Protein AF-A0A4V2WL52-F1 (afdb_monomer)

Sequence (133 aa):
MARDGGLAALARLRRLETAEAQRRLAVQAGQEAAAAGRLAAAGAALRGEHAADAEAWRLWLPRGLAERDRAGLARAQEESRLQAAQALLAEARAAERAVEWLRERRAAEARRAAERRAQALLDEAAARLAARR

Nearest PDB structures (foldseek):
  7a0g-assembly1_JJJ  TM=4.476E-01  e=9.311E+00  Serratia marcescens

pLDDT: mean 94.14, std 8.26, range [45.16, 98.62]

Radius of gyration: 31.83 Å; Cα contacts (8 Å, |Δi|>4): 57; chains: 1; bounding box: 70×16×96 Å

Organism: NCBI:txid2527868

Mean predicted aligned error: 6.04 Å

Structure (mmCIF, N/CA/C/O backbone):
data_AF-A0A4V2WL52-F1
#
_entry.id   AF-A0A4V2WL52-F1
#
loop_
_atom_site.group_PDB
_atom_site.id
_atom_site.type_symbol
_atom_site.label_atom_id
_atom_site.label_alt_id
_atom_site.label_comp_id
_atom_site.label_asym_id
_atom_site.label_entity_id
_atom_site.label_seq_id
_atom_site.pdbx_PDB_ins_code
_atom_site.Cartn_x
_atom_site.Cartn_y
_atom_site.Cartn_z
_atom_site.occupancy
_atom_site.B_iso_or_equiv
_atom_site.auth_seq_id
_atom_site.auth_comp_id
_atom_site.auth_asym_id
_atom_site.auth_atom_id
_atom_site.pdbx_PDB_model_num
ATOM 1 N N . MET A 1 1 ? -9.977 -0.724 34.414 1.00 45.16 1 MET A N 1
ATOM 2 C CA . MET A 1 1 ? -9.020 0.210 33.777 1.00 45.16 1 MET A CA 1
ATOM 3 C C . MET A 1 1 ? -8.076 -0.450 32.760 1.00 45.16 1 MET A C 1
ATOM 5 O O . MET A 1 1 ? -7.763 0.192 31.772 1.00 45.16 1 MET A O 1
ATOM 9 N N . ALA A 1 2 ? -7.671 -1.723 32.906 1.00 54.28 2 ALA A N 1
ATOM 10 C CA . ALA A 1 2 ? -6.737 -2.370 31.962 1.00 54.28 2 ALA A CA 1
ATOM 11 C C . ALA A 1 2 ? -7.276 -2.619 30.527 1.00 54.28 2 ALA A C 1
ATOM 13 O O . ALA A 1 2 ? -6.508 -2.599 29.568 1.00 54.28 2 ALA A O 1
ATOM 14 N N . ARG A 1 3 ? -8.592 -2.828 30.346 1.00 57.75 3 ARG A N 1
ATOM 15 C CA . ARG A 1 3 ? -9.188 -3.173 29.032 1.00 57.75 3 ARG A CA 1
ATOM 16 C C . ARG A 1 3 ? -9.231 -2.016 28.025 1.00 57.75 3 ARG A C 1
ATOM 18 O O . ARG A 1 3 ? -9.146 -2.276 26.826 1.00 57.75 3 ARG A O 1
ATOM 25 N N . ASP A 1 4 ? -9.329 -0.773 28.492 1.00 65.94 4 ASP A N 1
ATOM 26 C CA . ASP A 1 4 ? -9.370 0.405 27.612 1.00 65.94 4 ASP A CA 1
ATOM 27 C C . ASP A 1 4 ? -7.969 0.809 27.139 1.00 65.94 4 ASP A C 1
ATOM 29 O O . ASP A 1 4 ? -7.795 1.214 25.989 1.00 65.94 4 ASP A O 1
ATOM 33 N N . GLY A 1 5 ? -6.948 0.590 27.979 1.00 78.38 5 GLY A N 1
ATOM 34 C CA . GLY A 1 5 ? -5.544 0.791 27.614 1.00 78.38 5 GLY A CA 1
ATOM 35 C C . GLY A 1 5 ? -5.100 -0.107 26.455 1.00 78.38 5 GLY A C 1
ATOM 36 O O . GLY A 1 5 ? -4.450 0.370 25.526 1.00 78.38 5 GLY A O 1
ATOM 37 N N . GLY A 1 6 ? -5.522 -1.378 26.453 1.00 90.56 6 GLY A N 1
ATOM 38 C CA . GLY A 1 6 ? -5.206 -2.320 25.373 1.00 90.56 6 GLY A CA 1
ATOM 39 C C . GLY A 1 6 ? -5.812 -1.924 24.022 1.00 90.56 6 GLY A C 1
ATOM 40 O O . GLY A 1 6 ? -5.129 -1.954 23.001 1.00 90.56 6 GLY A O 1
ATOM 41 N N . LEU A 1 7 ? -7.073 -1.480 24.003 1.00 91.62 7 LEU A N 1
ATOM 42 C CA . LEU A 1 7 ? -7.736 -1.065 22.762 1.00 91.62 7 LEU A CA 1
ATOM 43 C C . LEU A 1 7 ? -7.197 0.275 22.235 1.00 91.62 7 LEU A C 1
ATOM 45 O O . LEU A 1 7 ? -7.055 0.461 21.026 1.00 91.62 7 LEU A O 1
ATOM 49 N N . ALA A 1 8 ? -6.844 1.199 23.132 1.00 91.25 8 ALA A N 1
ATOM 50 C CA . ALA A 1 8 ? -6.180 2.444 22.759 1.00 91.25 8 ALA A CA 1
ATOM 51 C C . ALA A 1 8 ? -4.774 2.202 22.181 1.00 91.25 8 ALA A C 1
ATOM 53 O O . ALA A 1 8 ? -4.388 2.880 21.226 1.00 91.25 8 ALA A O 1
ATOM 54 N N . ALA A 1 9 ? -4.020 1.242 22.730 1.00 94.88 9 ALA A N 1
ATOM 55 C CA . ALA A 1 9 ? -2.728 0.823 22.188 1.00 94.88 9 ALA A CA 1
ATOM 56 C C . ALA A 1 9 ? -2.882 0.192 20.796 1.00 94.88 9 ALA A C 1
ATOM 58 O O . ALA A 1 9 ? -2.192 0.606 19.866 1.00 94.88 9 ALA A O 1
ATOM 59 N N . LEU A 1 10 ? -3.850 -0.716 20.621 1.00 96.06 10 LEU A N 1
ATOM 60 C CA . LEU A 1 10 ? -4.147 -1.332 19.326 1.00 96.06 10 LEU A CA 1
ATOM 61 C C . LEU A 1 10 ? -4.531 -0.292 18.262 1.00 96.06 10 LEU A C 1
ATOM 63 O O . LEU A 1 10 ? -4.026 -0.343 17.147 1.00 96.06 10 LEU A O 1
ATOM 67 N N . ALA A 1 11 ? -5.368 0.692 18.599 1.00 95.44 11 ALA A N 1
ATOM 68 C CA . ALA A 1 11 ? -5.714 1.772 17.670 1.00 95.44 11 ALA A CA 1
ATOM 69 C C . ALA A 1 11 ? -4.490 2.609 17.268 1.00 95.44 11 ALA A C 1
ATOM 71 O O . ALA A 1 11 ? -4.376 3.063 16.132 1.00 95.44 11 ALA A O 1
ATOM 72 N N . ARG A 1 12 ? -3.555 2.815 18.204 1.00 96.69 12 ARG A N 1
ATOM 73 C CA . ARG A 1 12 ? -2.294 3.508 17.926 1.00 96.69 12 ARG A CA 1
ATOM 74 C C . ARG A 1 12 ? -1.423 2.700 16.965 1.00 96.69 12 ARG A C 1
ATOM 76 O O . ARG A 1 12 ? -0.906 3.281 16.019 1.00 96.69 12 ARG A O 1
ATOM 83 N N . LEU A 1 13 ? -1.323 1.388 17.179 1.00 97.56 13 LEU A N 1
ATOM 84 C CA . LEU A 1 13 ? -0.609 0.473 16.290 1.00 97.56 13 LEU A CA 1
ATOM 85 C C . LEU A 1 13 ? -1.201 0.488 14.875 1.00 97.56 13 LEU A C 1
ATOM 87 O O . LEU A 1 13 ? -0.461 0.699 13.922 1.00 97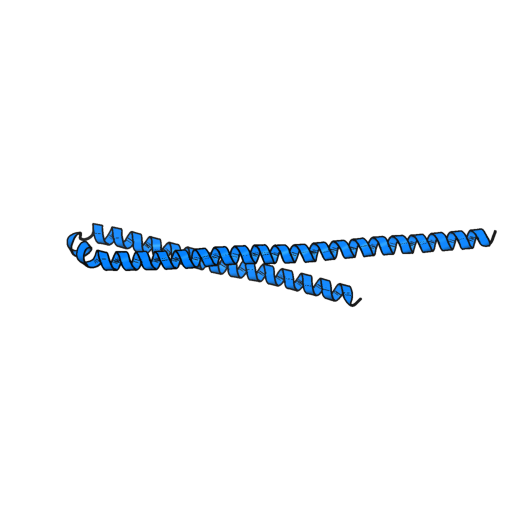.56 13 LEU A O 1
ATOM 91 N N . ARG A 1 14 ? -2.528 0.371 14.734 1.00 97.56 14 ARG A N 1
ATOM 92 C CA . ARG A 1 14 ? -3.190 0.386 13.416 1.00 97.56 14 ARG A CA 1
ATOM 93 C C . ARG A 1 14 ? -2.935 1.673 12.635 1.00 97.56 14 ARG A C 1
ATOM 95 O O . ARG A 1 14 ? -2.643 1.615 11.449 1.00 97.56 14 ARG A O 1
ATOM 102 N N . ARG A 1 15 ? -2.935 2.829 13.308 1.00 97.81 15 ARG A N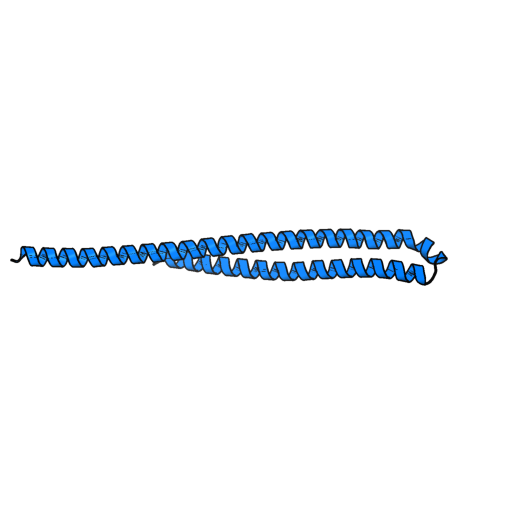 1
ATOM 103 C CA . ARG A 1 15 ? -2.551 4.106 12.680 1.00 97.81 15 ARG A CA 1
ATOM 104 C C . ARG A 1 15 ? -1.111 4.111 12.170 1.00 97.81 15 ARG A C 1
ATOM 106 O O . ARG A 1 15 ? -0.846 4.641 11.094 1.00 97.81 15 ARG A O 1
ATOM 113 N N . LEU A 1 16 ? -0.181 3.537 12.934 1.00 98.25 16 LEU A N 1
ATOM 114 C CA . LEU A 1 16 ? 1.220 3.432 12.518 1.00 98.25 16 LEU A CA 1
ATOM 115 C C . LEU A 1 16 ? 1.383 2.499 11.314 1.00 98.25 16 LEU A C 1
ATOM 117 O O . LEU A 1 16 ? 2.135 2.828 10.401 1.00 98.25 16 LEU A O 1
ATOM 121 N N . GLU A 1 17 ? 0.655 1.383 11.284 1.00 98.19 17 GLU A N 1
ATOM 122 C CA . GLU A 1 17 ? 0.634 0.457 10.146 1.00 98.19 17 GLU A CA 1
ATOM 123 C C . GLU A 1 17 ? 0.064 1.118 8.884 1.00 98.19 17 GLU A C 1
ATOM 125 O O . GLU A 1 17 ? 0.669 1.004 7.819 1.00 98.19 17 GLU A O 1
ATOM 130 N N . THR A 1 18 ? -1.033 1.879 8.991 1.00 98.62 18 THR A N 1
ATOM 131 C CA . THR A 1 18 ? -1.567 2.664 7.865 1.00 98.62 18 THR A CA 1
ATOM 132 C C . THR A 1 18 ? -0.546 3.685 7.364 1.00 98.62 18 THR A C 1
ATOM 134 O O . THR A 1 18 ? -0.319 3.787 6.158 1.00 98.62 18 THR A O 1
ATOM 137 N N . ALA A 1 19 ? 0.106 4.426 8.266 1.00 98.50 19 ALA A N 1
ATOM 138 C CA . ALA A 1 19 ? 1.130 5.402 7.891 1.00 98.50 19 ALA A CA 1
ATOM 139 C C . ALA A 1 19 ? 2.346 4.740 7.216 1.00 98.50 19 ALA A C 1
ATOM 141 O O . ALA A 1 19 ? 2.913 5.283 6.270 1.00 98.50 19 ALA A O 1
ATOM 142 N N . GLU A 1 20 ? 2.742 3.552 7.672 1.00 98.38 20 GLU A N 1
ATOM 143 C CA . GLU A 1 20 ? 3.800 2.760 7.046 1.00 98.38 20 GLU A CA 1
ATOM 144 C C . GLU A 1 20 ? 3.395 2.255 5.656 1.00 98.38 20 GLU A C 1
ATOM 146 O O . GLU A 1 20 ? 4.166 2.393 4.708 1.00 98.38 20 GLU A O 1
ATOM 151 N N . ALA A 1 21 ? 2.171 1.748 5.495 1.00 98.31 21 ALA A N 1
ATOM 152 C CA . ALA A 1 21 ? 1.651 1.338 4.193 1.00 98.31 21 ALA A CA 1
ATOM 153 C C . ALA A 1 21 ? 1.589 2.517 3.203 1.00 98.31 21 ALA A C 1
ATOM 155 O O . ALA A 1 21 ? 1.935 2.355 2.034 1.00 98.31 21 ALA A O 1
ATOM 156 N N . GLN A 1 22 ? 1.235 3.721 3.668 1.00 98.62 22 GLN A N 1
ATOM 157 C CA . GLN A 1 22 ? 1.280 4.945 2.857 1.00 98.62 22 GLN A CA 1
ATOM 158 C C . GLN A 1 22 ? 2.704 5.299 2.416 1.00 98.62 22 GLN A C 1
ATOM 160 O O . GLN A 1 22 ? 2.920 5.604 1.243 1.00 98.62 22 GLN A O 1
ATOM 165 N N . ARG A 1 23 ? 3.686 5.228 3.326 1.00 98.56 23 ARG A N 1
ATOM 166 C CA . ARG A 1 23 ? 5.099 5.457 2.979 1.00 98.56 23 ARG A CA 1
ATOM 167 C C . ARG A 1 23 ? 5.592 4.451 1.946 1.00 98.56 23 ARG A C 1
ATOM 169 O O . ARG A 1 23 ? 6.207 4.847 0.960 1.00 98.56 23 ARG A O 1
ATOM 176 N N . ARG A 1 24 ? 5.287 3.164 2.133 1.00 98.12 24 ARG A N 1
ATOM 177 C CA . ARG A 1 24 ? 5.639 2.109 1.171 1.00 98.12 24 ARG A CA 1
ATOM 178 C C . ARG A 1 24 ? 5.011 2.362 -0.189 1.00 98.12 24 ARG A C 1
ATOM 180 O O . ARG A 1 24 ? 5.715 2.280 -1.188 1.00 98.12 24 ARG A O 1
ATOM 187 N N . LEU A 1 25 ? 3.729 2.725 -0.228 1.00 98.62 25 LEU A N 1
ATOM 188 C CA . LEU A 1 25 ? 3.044 3.065 -1.471 1.00 98.62 25 LEU A CA 1
ATOM 189 C C . LEU A 1 25 ? 3.734 4.227 -2.199 1.00 98.62 25 LEU A C 1
ATOM 191 O O . LEU A 1 25 ? 3.944 4.140 -3.403 1.00 98.62 25 LEU A O 1
ATOM 195 N N . ALA A 1 26 ? 4.135 5.278 -1.480 1.00 98.56 26 ALA A N 1
ATOM 196 C CA . ALA A 1 26 ? 4.852 6.407 -2.070 1.00 98.56 26 ALA A CA 1
ATOM 197 C C . ALA A 1 26 ? 6.215 5.993 -2.657 1.00 98.56 26 ALA A C 1
ATOM 199 O O . ALA A 1 26 ? 6.552 6.393 -3.771 1.00 98.56 26 ALA A O 1
ATOM 200 N N . VAL A 1 27 ? 6.974 5.150 -1.947 1.00 98.50 27 VAL A N 1
ATOM 201 C CA . VAL A 1 27 ? 8.242 4.596 -2.454 1.00 98.50 27 VAL A CA 1
ATOM 202 C C . VAL A 1 27 ? 8.010 3.764 -3.716 1.00 98.50 27 VAL A C 1
ATOM 204 O O . VAL A 1 27 ? 8.709 3.962 -4.707 1.00 98.50 27 VAL A O 1
ATOM 207 N N . GLN A 1 28 ? 7.014 2.874 -3.708 1.00 98.44 28 GLN A N 1
ATOM 208 C CA . GLN A 1 28 ? 6.695 2.031 -4.865 1.00 98.44 28 GLN A CA 1
ATOM 209 C C . GLN A 1 28 ? 6.213 2.854 -6.065 1.00 98.44 28 GLN A C 1
ATOM 211 O O . GLN A 1 28 ? 6.616 2.584 -7.191 1.00 98.44 28 GLN A O 1
ATOM 216 N N . ALA A 1 29 ? 5.429 3.912 -5.839 1.00 98.44 29 ALA A N 1
ATOM 217 C CA . ALA A 1 29 ? 5.010 4.823 -6.903 1.00 98.44 29 ALA A CA 1
ATOM 218 C C . ALA A 1 29 ? 6.213 5.534 -7.548 1.00 98.44 29 ALA A C 1
ATOM 220 O O . ALA A 1 29 ? 6.278 5.655 -8.768 1.00 98.44 29 ALA A O 1
ATOM 221 N N . GLY A 1 30 ? 7.200 5.949 -6.746 1.00 98.31 30 GLY A N 1
ATOM 222 C CA . GLY A 1 30 ? 8.452 6.503 -7.266 1.00 98.31 30 GLY A CA 1
ATOM 223 C C . GLY A 1 30 ? 9.272 5.488 -8.073 1.00 98.31 30 GLY A C 1
ATOM 224 O O . GLY A 1 30 ? 9.847 5.838 -9.103 1.00 98.31 30 GLY A O 1
ATOM 225 N N . GLN A 1 31 ? 9.310 4.226 -7.634 1.00 98.38 31 GLN A N 1
ATOM 226 C CA . GLN A 1 31 ? 10.018 3.146 -8.332 1.00 98.38 31 GLN A CA 1
ATOM 227 C C . GLN A 1 31 ? 9.363 2.793 -9.675 1.00 98.38 31 GLN A C 1
ATOM 229 O O . GLN A 1 31 ? 10.078 2.679 -10.675 1.00 98.38 31 GLN A O 1
ATOM 234 N N . GLU A 1 32 ? 8.031 2.698 -9.721 1.00 98.44 32 GLU A N 1
ATOM 235 C CA . GLU A 1 32 ? 7.275 2.484 -10.963 1.00 98.44 32 GLU A CA 1
ATOM 236 C C . GLU A 1 32 ? 7.489 3.649 -11.934 1.00 98.44 32 GLU A C 1
ATOM 238 O O . GLU A 1 32 ? 7.898 3.415 -13.071 1.00 98.44 32 GLU A O 1
ATOM 243 N N . ALA A 1 33 ? 7.368 4.896 -11.467 1.00 98.38 33 ALA A N 1
ATOM 244 C CA . ALA A 1 33 ? 7.591 6.074 -12.302 1.00 98.38 33 ALA A CA 1
ATOM 245 C C . ALA A 1 33 ? 9.017 6.112 -12.882 1.00 98.38 33 ALA A C 1
ATOM 247 O O . ALA A 1 33 ? 9.215 6.405 -14.064 1.00 98.38 33 ALA A O 1
ATOM 248 N N . ALA A 1 34 ? 10.028 5.760 -12.080 1.00 98.31 34 ALA A N 1
ATOM 249 C CA . ALA A 1 34 ? 11.406 5.661 -12.552 1.00 98.31 3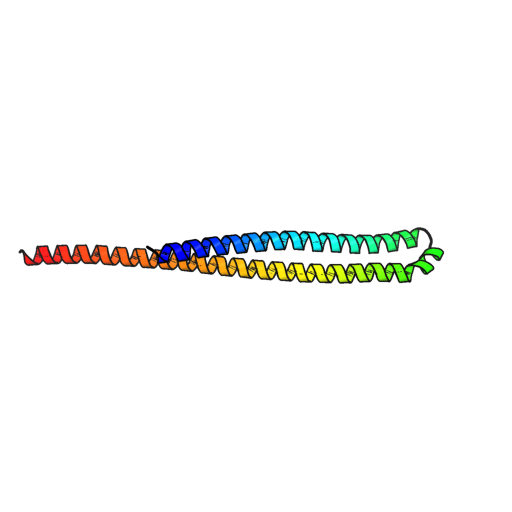4 ALA A CA 1
ATOM 250 C C . ALA A 1 34 ? 11.587 4.535 -13.589 1.00 98.31 34 ALA A C 1
ATOM 252 O O . ALA A 1 34 ? 12.326 4.706 -14.562 1.00 98.31 34 ALA A O 1
ATOM 253 N N . ALA A 1 35 ? 10.923 3.388 -13.414 1.00 98.25 35 ALA A N 1
ATOM 254 C CA . ALA A 1 35 ? 10.950 2.293 -14.382 1.00 98.25 35 ALA A CA 1
ATOM 255 C C . ALA A 1 35 ? 10.240 2.663 -15.694 1.00 98.25 35 ALA A C 1
ATOM 257 O O . ALA A 1 35 ? 10.780 2.406 -16.773 1.00 98.25 35 ALA A O 1
ATOM 258 N N . ALA A 1 36 ? 9.093 3.340 -15.615 1.00 98.12 36 ALA A N 1
ATOM 259 C CA . ALA A 1 36 ? 8.389 3.889 -16.768 1.00 98.12 36 ALA A CA 1
ATOM 260 C C . ALA A 1 36 ? 9.258 4.904 -17.528 1.00 98.12 36 ALA A C 1
ATOM 262 O O . ALA A 1 36 ? 9.362 4.829 -18.754 1.00 98.12 36 ALA A O 1
ATOM 263 N N . GLY A 1 37 ? 9.962 5.784 -16.807 1.00 98.19 37 GLY A N 1
ATOM 264 C CA . GLY A 1 37 ? 10.927 6.721 -17.384 1.00 98.19 37 GLY A CA 1
ATOM 265 C C . GLY A 1 37 ? 12.066 6.022 -18.133 1.00 98.19 37 GLY A C 1
ATOM 266 O O . GLY A 1 37 ? 12.375 6.394 -19.264 1.00 98.19 37 GLY A O 1
ATOM 267 N N . ARG A 1 38 ? 12.649 4.960 -17.557 1.00 98.06 38 ARG A N 1
ATOM 268 C CA . ARG A 1 38 ? 13.690 4.155 -18.227 1.00 98.06 38 ARG A CA 1
ATOM 269 C C . ARG A 1 38 ? 13.179 3.478 -19.499 1.00 98.06 38 ARG A C 1
ATOM 271 O O . ARG A 1 38 ? 13.875 3.499 -20.511 1.00 98.06 38 ARG A O 1
ATOM 278 N N . LEU A 1 39 ? 11.970 2.916 -19.475 1.00 98.38 39 LEU A N 1
ATOM 279 C CA . LEU A 1 39 ? 11.359 2.309 -20.661 1.00 98.38 39 LEU A CA 1
ATOM 280 C C . LEU A 1 39 ? 11.113 3.349 -21.765 1.00 98.38 39 LEU A C 1
ATOM 282 O O . LEU A 1 39 ? 11.425 3.103 -22.932 1.00 98.38 39 LEU A O 1
ATOM 286 N N . ALA A 1 40 ? 10.592 4.523 -21.400 1.00 98.00 40 ALA A N 1
ATOM 287 C CA . ALA A 1 40 ? 10.377 5.620 -22.338 1.00 98.00 40 ALA A CA 1
ATOM 288 C C . ALA A 1 40 ? 11.699 6.108 -22.953 1.00 98.00 40 ALA A C 1
ATOM 290 O O . ALA A 1 40 ? 11.776 6.285 -24.171 1.00 98.00 40 ALA A O 1
ATOM 291 N N . ALA A 1 41 ? 12.747 6.254 -22.134 1.00 96.88 41 ALA A N 1
ATOM 292 C CA . ALA A 1 41 ? 14.086 6.632 -22.578 1.00 96.88 41 ALA A CA 1
ATOM 293 C C . ALA A 1 41 ? 14.697 5.590 -23.525 1.00 96.88 41 ALA A C 1
ATOM 295 O O . ALA A 1 41 ? 15.211 5.965 -24.576 1.00 96.88 41 ALA A O 1
ATOM 296 N N . ALA A 1 42 ? 14.572 4.291 -23.224 1.00 96.00 42 ALA A N 1
ATOM 297 C CA . ALA A 1 42 ? 15.018 3.225 -24.122 1.00 96.00 42 ALA A CA 1
ATOM 298 C C . ALA A 1 42 ? 14.301 3.304 -25.482 1.00 96.00 42 ALA A C 1
ATOM 300 O O . ALA A 1 42 ? 14.938 3.256 -26.530 1.00 96.00 42 ALA A O 1
ATOM 301 N N . GLY A 1 43 ? 12.979 3.511 -25.486 1.00 95.62 43 GLY A N 1
ATOM 302 C CA . GLY A 1 43 ? 12.217 3.701 -26.723 1.00 95.62 43 GLY A CA 1
ATOM 303 C C . GLY A 1 43 ? 12.606 4.964 -27.503 1.00 95.62 43 GLY A C 1
ATOM 304 O O . GLY A 1 43 ? 12.601 4.948 -28.733 1.00 95.62 43 GLY A O 1
ATOM 305 N N . ALA A 1 44 ? 12.939 6.056 -26.812 1.00 95.44 44 ALA A N 1
ATOM 306 C CA . ALA A 1 44 ? 13.411 7.289 -27.436 1.00 95.44 44 ALA A CA 1
ATOM 307 C C . ALA A 1 44 ? 14.809 7.125 -28.046 1.00 95.44 44 ALA A C 1
ATOM 309 O O . ALA A 1 44 ? 15.005 7.535 -29.187 1.00 95.44 44 ALA A O 1
ATOM 310 N N . ALA A 1 45 ? 15.729 6.464 -27.338 1.00 93.75 45 ALA A N 1
ATOM 311 C CA . ALA A 1 45 ? 17.065 6.153 -27.838 1.00 93.75 45 ALA A CA 1
ATOM 312 C C . ALA A 1 45 ? 16.995 5.330 -29.131 1.00 93.75 45 ALA A C 1
ATOM 314 O O . ALA A 1 45 ? 17.613 5.699 -30.120 1.00 93.75 45 ALA A O 1
ATOM 315 N N . LEU A 1 46 ? 16.141 4.299 -29.177 1.00 93.25 46 LEU A N 1
ATOM 316 C CA . LEU A 1 46 ? 15.923 3.506 -30.392 1.00 93.25 46 LEU A CA 1
ATOM 317 C C . LEU A 1 46 ? 15.498 4.363 -31.597 1.00 93.25 46 LEU A C 1
ATOM 319 O O . LEU A 1 46 ? 15.990 4.180 -32.706 1.00 93.25 46 LEU A O 1
ATOM 323 N N . ARG A 1 47 ? 14.594 5.326 -31.395 1.00 92.75 47 ARG A N 1
ATOM 324 C CA . ARG A 1 47 ? 14.181 6.236 -32.475 1.00 92.75 47 ARG A CA 1
ATOM 325 C C . ARG A 1 47 ? 15.286 7.218 -32.867 1.00 92.75 47 ARG A C 1
ATOM 327 O O . ARG A 1 47 ? 15.402 7.530 -34.046 1.00 92.75 47 ARG A O 1
ATOM 334 N N . GLY A 1 48 ? 16.061 7.696 -31.893 1.00 92.00 48 GLY A N 1
ATOM 335 C CA . GLY A 1 48 ? 17.176 8.617 -32.114 1.00 92.00 48 GLY A CA 1
ATOM 336 C C . GLY A 1 48 ? 18.293 7.989 -32.942 1.00 92.00 48 GLY A C 1
ATOM 337 O O . GLY A 1 48 ? 18.688 8.561 -33.951 1.00 92.00 48 GLY A O 1
ATOM 338 N N . GLU A 1 49 ? 18.729 6.785 -32.575 1.00 90.50 49 GLU A N 1
ATOM 339 C CA . GLU A 1 49 ? 19.773 6.046 -33.299 1.00 90.50 49 GLU A CA 1
ATOM 340 C C . GLU A 1 49 ? 19.341 5.703 -34.735 1.00 90.50 49 GLU A C 1
ATOM 342 O O . GLU A 1 49 ? 20.107 5.893 -35.675 1.00 90.50 49 GLU A O 1
ATOM 347 N N . HIS A 1 50 ? 18.082 5.288 -34.936 1.00 90.00 50 HIS A N 1
ATOM 348 C CA . HIS A 1 50 ? 17.540 5.055 -36.281 1.00 90.00 50 HIS A CA 1
ATOM 349 C C . HIS A 1 50 ? 17.567 6.313 -37.162 1.00 90.00 50 HIS A C 1
ATOM 351 O O . HIS A 1 50 ? 17.808 6.218 -38.363 1.00 90.00 50 HIS A O 1
ATOM 357 N N . ALA A 1 51 ? 17.292 7.484 -36.579 1.00 89.69 51 ALA A N 1
ATOM 358 C CA . ALA A 1 51 ? 17.305 8.753 -37.301 1.00 89.69 51 ALA A CA 1
ATOM 359 C C . ALA A 1 51 ? 18.727 9.263 -37.592 1.00 89.69 51 ALA A C 1
ATOM 361 O O . ALA A 1 51 ? 18.900 10.036 -38.532 1.00 89.69 51 ALA A O 1
ATOM 362 N N . ALA A 1 52 ? 19.719 8.856 -36.795 1.00 90.88 52 ALA A N 1
ATOM 363 C CA . ALA A 1 52 ? 21.107 9.279 -36.944 1.00 90.88 52 ALA A CA 1
ATOM 364 C C . ALA A 1 52 ? 21.828 8.523 -38.069 1.00 90.88 52 ALA A C 1
ATOM 366 O O . ALA A 1 52 ? 22.461 9.152 -38.915 1.00 90.88 52 ALA A O 1
ATOM 367 N N . ASP A 1 53 ? 21.722 7.192 -38.092 1.00 91.50 53 ASP A N 1
ATOM 368 C CA . ASP A 1 53 ? 22.374 6.351 -39.099 1.00 91.50 53 ASP A CA 1
ATOM 369 C C . ASP A 1 53 ? 21.643 5.009 -39.247 1.00 91.50 53 ASP A C 1
ATOM 371 O O . ASP A 1 53 ? 21.727 4.129 -38.390 1.00 91.50 53 ASP A O 1
ATOM 375 N N . ALA A 1 54 ? 20.946 4.826 -40.369 1.00 87.00 54 ALA A N 1
ATOM 376 C CA . ALA A 1 54 ? 20.149 3.632 -40.633 1.00 87.00 54 ALA A CA 1
ATOM 377 C C . ALA A 1 54 ? 20.984 2.352 -40.848 1.00 87.00 54 ALA A C 1
ATOM 379 O O . ALA A 1 54 ? 20.465 1.248 -40.645 1.00 87.00 54 ALA A O 1
ATOM 380 N N . GLU A 1 55 ? 22.244 2.466 -41.271 1.00 87.62 55 GLU A N 1
ATOM 381 C CA . GLU A 1 55 ? 23.117 1.317 -41.520 1.00 87.62 55 GLU A CA 1
ATOM 382 C C . GLU A 1 55 ? 23.744 0.830 -40.210 1.00 87.62 55 GLU A C 1
ATOM 384 O O . GLU A 1 55 ? 23.601 -0.347 -39.859 1.00 87.62 55 GLU A O 1
ATOM 389 N N . ALA A 1 56 ? 24.314 1.745 -39.420 1.00 87.44 56 ALA A N 1
ATOM 390 C CA . ALA A 1 56 ? 24.809 1.443 -38.075 1.00 87.44 56 ALA A CA 1
ATOM 391 C C . ALA A 1 56 ? 23.680 0.990 -37.132 1.00 87.44 56 ALA A C 1
ATOM 393 O O . ALA A 1 56 ? 23.855 0.073 -36.323 1.00 87.44 56 ALA A O 1
ATOM 394 N N . TRP A 1 57 ? 22.483 1.561 -37.290 1.00 88.31 57 TRP A N 1
ATOM 395 C CA . TRP A 1 57 ? 21.284 1.171 -36.555 1.00 88.31 57 TRP A CA 1
ATOM 396 C C . TRP A 1 57 ? 20.971 -0.322 -36.664 1.00 88.31 57 TRP A C 1
ATOM 398 O O . TRP A 1 57 ? 20.671 -0.963 -35.657 1.00 88.31 57 TRP A O 1
ATOM 408 N N . ARG A 1 58 ? 21.070 -0.913 -37.863 1.00 91.75 58 ARG A N 1
ATOM 409 C CA . ARG A 1 58 ? 20.773 -2.343 -38.067 1.00 91.75 58 ARG A CA 1
ATOM 410 C C . ARG A 1 58 ? 21.707 -3.249 -37.268 1.00 91.75 58 ARG A C 1
ATOM 412 O O . ARG A 1 58 ? 21.264 -4.294 -36.796 1.00 91.75 58 ARG A O 1
ATOM 419 N N . LEU A 1 59 ? 22.963 -2.839 -37.081 1.00 91.50 59 LEU A N 1
ATOM 420 C CA . LEU A 1 59 ? 23.945 -3.577 -36.283 1.00 91.50 59 LEU A CA 1
ATOM 421 C C . LEU A 1 59 ? 23.614 -3.526 -34.785 1.00 91.50 59 LEU A C 1
ATOM 423 O O . LEU A 1 59 ? 23.815 -4.511 -34.074 1.00 91.50 59 LEU A O 1
ATOM 427 N N . TRP A 1 60 ? 23.082 -2.401 -34.299 1.00 88.81 60 TRP A N 1
ATOM 428 C CA . TRP A 1 60 ? 22.797 -2.201 -32.874 1.00 88.81 60 TRP A CA 1
ATOM 429 C C . TRP A 1 60 ? 21.360 -2.560 -32.462 1.00 88.81 60 TRP A C 1
ATOM 431 O O . TRP A 1 60 ? 21.087 -2.783 -31.279 1.00 88.81 60 TRP A O 1
ATOM 441 N N . LEU A 1 61 ? 20.445 -2.677 -33.428 1.00 93.94 61 LEU A N 1
ATOM 442 C CA . LEU A 1 61 ? 19.018 -2.923 -33.215 1.00 93.94 61 LEU A CA 1
ATOM 443 C C . LEU A 1 61 ? 18.722 -4.139 -32.317 1.00 93.94 61 LEU A C 1
ATOM 445 O O . LEU A 1 61 ? 17.939 -3.973 -31.380 1.00 93.94 61 LEU A O 1
ATOM 449 N N . PRO A 1 62 ? 19.327 -5.333 -32.506 1.00 95.56 62 PRO A N 1
ATOM 450 C CA . PRO A 1 62 ? 19.034 -6.479 -31.642 1.00 95.56 62 PRO A CA 1
ATOM 451 C C . PRO A 1 62 ? 19.355 -6.204 -30.168 1.00 95.56 62 PRO A C 1
ATOM 453 O O . PRO A 1 62 ? 18.571 -6.540 -29.281 1.00 95.56 62 PRO A O 1
ATOM 456 N N . ARG A 1 63 ? 20.485 -5.534 -29.903 1.00 94.25 63 ARG A N 1
ATOM 457 C CA . ARG A 1 63 ? 20.880 -5.136 -28.548 1.00 94.25 63 ARG A CA 1
ATOM 458 C C . ARG A 1 63 ? 19.919 -4.095 -27.984 1.00 94.25 63 ARG A C 1
ATOM 460 O O . ARG A 1 63 ? 19.472 -4.237 -26.851 1.00 94.25 63 ARG A O 1
ATOM 467 N N . GLY A 1 64 ? 19.573 -3.082 -28.772 1.00 95.19 64 GLY A N 1
ATOM 468 C CA . GLY A 1 64 ? 18.645 -2.037 -28.357 1.00 95.19 64 GLY A CA 1
ATOM 469 C C . GLY A 1 64 ? 17.243 -2.567 -28.026 1.00 95.19 64 GLY A C 1
ATOM 470 O O . GLY A 1 64 ? 16.657 -2.169 -27.016 1.00 95.19 64 GLY A O 1
ATOM 471 N N . LEU A 1 65 ? 16.719 -3.501 -28.827 1.00 96.75 65 LEU A N 1
ATOM 472 C CA . LEU A 1 65 ? 15.456 -4.183 -28.534 1.00 96.75 65 LEU A CA 1
ATOM 473 C C . LEU A 1 65 ? 15.550 -4.984 -27.233 1.00 96.75 65 LEU A C 1
ATOM 475 O O . LEU A 1 65 ? 14.667 -4.858 -26.390 1.00 96.75 65 LEU A O 1
ATOM 479 N N . ALA A 1 66 ? 16.647 -5.717 -27.021 1.00 96.62 66 ALA A N 1
ATOM 480 C CA . ALA A 1 66 ? 16.858 -6.455 -25.779 1.00 96.62 66 ALA A CA 1
ATOM 481 C C . ALA A 1 66 ? 16.880 -5.536 -24.542 1.00 96.62 66 ALA A C 1
ATOM 483 O O . ALA A 1 66 ? 16.277 -5.877 -23.525 1.00 96.62 66 ALA A O 1
ATOM 484 N N . GLU A 1 67 ? 17.519 -4.362 -24.607 1.00 95.25 67 GLU A N 1
ATOM 485 C CA . GLU A 1 67 ? 17.501 -3.399 -23.491 1.00 95.25 67 GLU A CA 1
ATOM 486 C C . GLU A 1 67 ? 16.107 -2.815 -23.242 1.00 95.25 67 GLU A C 1
ATOM 488 O O . GLU A 1 67 ? 15.674 -2.705 -22.092 1.00 95.25 67 GLU A O 1
ATOM 493 N N . ARG A 1 68 ? 15.369 -2.476 -24.307 1.00 97.31 68 ARG A N 1
ATOM 494 C CA . ARG A 1 68 ? 13.983 -2.002 -24.187 1.00 97.31 68 ARG A CA 1
ATOM 495 C C . ARG A 1 68 ? 13.096 -3.065 -23.546 1.00 97.31 68 ARG A C 1
ATOM 497 O O . ARG A 1 68 ? 12.309 -2.744 -22.661 1.00 97.31 68 ARG A O 1
ATOM 504 N N . ASP A 1 69 ? 13.230 -4.316 -23.967 1.00 98.12 69 ASP A N 1
ATOM 505 C CA . ASP A 1 69 ? 12.407 -5.409 -23.461 1.00 98.12 69 ASP A CA 1
ATOM 506 C C . ASP A 1 69 ? 12.748 -5.718 -21.992 1.00 98.12 69 ASP A C 1
ATOM 508 O O . ASP A 1 69 ? 11.839 -5.885 -21.177 1.00 98.12 69 ASP A O 1
ATOM 512 N N . ARG A 1 70 ? 14.030 -5.657 -21.593 1.00 97.75 70 ARG A N 1
ATOM 513 C CA . ARG A 1 70 ? 14.429 -5.706 -20.171 1.00 97.75 70 ARG A CA 1
ATOM 514 C C . ARG A 1 70 ? 13.839 -4.552 -19.362 1.00 97.75 70 ARG A C 1
ATOM 516 O O . ARG A 1 70 ? 13.345 -4.782 -18.259 1.00 97.75 70 ARG A O 1
ATOM 523 N N . ALA A 1 71 ? 13.849 -3.329 -19.896 1.00 97.75 71 ALA A N 1
ATOM 524 C CA . ALA A 1 71 ? 13.203 -2.185 -19.252 1.00 97.75 71 ALA A CA 1
ATOM 525 C C . ALA A 1 71 ? 11.678 -2.377 -19.139 1.00 97.75 71 ALA A C 1
ATOM 527 O O . ALA A 1 71 ? 11.085 -1.989 -18.133 1.00 97.75 71 ALA A O 1
ATOM 528 N N . GLY A 1 72 ? 11.056 -3.021 -20.130 1.00 98.31 72 GLY A N 1
ATOM 529 C CA . GLY A 1 72 ? 9.641 -3.392 -20.122 1.00 98.31 72 GLY A CA 1
ATOM 530 C C . GLY A 1 72 ? 9.308 -4.395 -19.018 1.00 98.31 72 GLY A C 1
ATOM 531 O O . GLY A 1 72 ? 8.386 -4.161 -18.239 1.00 98.31 72 GLY A O 1
ATOM 532 N N . LEU A 1 73 ? 10.102 -5.461 -18.891 1.00 98.31 73 LEU A N 1
ATOM 533 C CA . LEU A 1 73 ? 9.963 -6.440 -17.809 1.00 98.31 73 LEU A CA 1
ATOM 534 C C . LEU A 1 73 ? 10.168 -5.798 -16.433 1.00 98.31 73 LEU A C 1
ATOM 536 O O . LEU A 1 73 ? 9.392 -6.059 -15.516 1.00 98.31 73 LEU A O 1
ATOM 540 N N . ALA A 1 74 ? 11.171 -4.928 -16.290 1.00 97.81 74 ALA A N 1
ATOM 541 C CA . ALA A 1 74 ? 11.411 -4.206 -15.044 1.00 97.81 74 ALA A CA 1
ATOM 542 C C . ALA A 1 74 ? 10.219 -3.312 -14.671 1.00 97.81 74 ALA A C 1
ATOM 544 O O . ALA A 1 74 ? 9.778 -3.333 -13.526 1.00 97.81 74 ALA A O 1
ATOM 545 N N . ARG A 1 75 ? 9.643 -2.575 -15.633 1.00 98.12 75 ARG A N 1
ATOM 546 C CA . ARG A 1 75 ? 8.432 -1.776 -15.395 1.00 98.12 75 ARG A CA 1
ATOM 547 C C . ARG A 1 75 ? 7.260 -2.646 -14.944 1.00 98.12 75 ARG A C 1
ATOM 549 O O . ARG A 1 75 ? 6.624 -2.301 -13.957 1.00 98.12 75 ARG A O 1
ATOM 556 N N . ALA A 1 76 ? 7.004 -3.769 -15.615 1.00 98.38 76 ALA A N 1
ATOM 557 C CA . ALA A 1 76 ? 5.910 -4.668 -15.243 1.00 98.38 76 ALA A CA 1
ATOM 558 C C . ALA A 1 76 ? 6.069 -5.224 -13.813 1.00 98.38 76 ALA A C 1
ATOM 560 O O . ALA A 1 76 ? 5.091 -5.363 -13.079 1.00 98.38 76 ALA A O 1
ATOM 561 N N . GLN A 1 77 ? 7.307 -5.501 -13.385 1.00 98.31 77 GLN A N 1
ATOM 562 C CA . GLN A 1 77 ? 7.592 -5.912 -12.008 1.00 98.31 77 GLN A CA 1
ATOM 563 C C . GLN A 1 77 ? 7.302 -4.795 -10.999 1.00 98.31 77 GLN A C 1
ATOM 565 O O . GLN A 1 77 ? 6.661 -5.058 -9.981 1.00 98.31 77 GLN A O 1
ATOM 570 N N . GLU A 1 78 ? 7.737 -3.559 -11.267 1.00 98.00 78 GLU A N 1
ATOM 571 C CA . GLU A 1 78 ? 7.447 -2.430 -10.372 1.00 98.00 78 GLU A CA 1
ATOM 572 C C . GLU A 1 78 ? 5.948 -2.085 -10.342 1.00 98.00 78 GLU A C 1
ATOM 574 O O . GLU A 1 78 ? 5.410 -1.789 -9.279 1.00 98.00 78 GLU A O 1
ATOM 579 N N . GLU A 1 79 ? 5.236 -2.211 -11.465 1.00 98.06 79 GLU A N 1
ATOM 580 C CA . GLU A 1 79 ? 3.777 -2.056 -11.519 1.00 98.06 79 GLU A CA 1
ATOM 581 C C . GLU A 1 79 ? 3.066 -3.096 -10.637 1.00 98.06 79 GLU A C 1
ATOM 583 O O . GLU A 1 79 ? 2.186 -2.751 -9.847 1.00 98.06 79 GLU A O 1
ATOM 588 N N . SER A 1 80 ? 3.490 -4.362 -10.694 1.00 98.38 80 SER A N 1
ATOM 589 C CA . SER A 1 80 ? 2.954 -5.415 -9.822 1.00 98.38 80 SER A CA 1
ATOM 590 C C . SER A 1 80 ? 3.225 -5.132 -8.337 1.00 98.38 80 SER A C 1
ATOM 592 O O . SER A 1 80 ? 2.339 -5.305 -7.495 1.00 98.38 80 SER A O 1
ATOM 594 N N . ARG A 1 81 ? 4.415 -4.623 -7.993 1.00 98.25 81 ARG A N 1
ATOM 595 C CA . ARG A 1 81 ? 4.734 -4.210 -6.614 1.00 98.25 81 ARG A CA 1
ATOM 596 C C . ARG A 1 81 ? 3.911 -3.009 -6.159 1.00 98.25 81 ARG A C 1
ATOM 598 O O . ARG A 1 81 ? 3.485 -2.974 -5.003 1.00 98.25 81 ARG A O 1
ATOM 605 N N . LEU A 1 82 ? 3.640 -2.056 -7.050 1.00 98.50 82 LEU A N 1
ATOM 606 C CA . LEU A 1 82 ? 2.760 -0.925 -6.772 1.00 98.50 82 LEU A CA 1
ATOM 607 C C . LEU A 1 82 ? 1.335 -1.401 -6.462 1.00 98.50 82 LEU A C 1
ATOM 609 O O . LEU A 1 82 ? 0.757 -0.976 -5.460 1.00 98.50 82 LEU A O 1
ATOM 613 N N . GLN A 1 83 ? 0.794 -2.326 -7.259 1.00 98.31 83 GLN A N 1
ATOM 614 C CA . GLN A 1 83 ? -0.519 -2.934 -7.012 1.00 98.31 83 GLN A CA 1
ATOM 615 C C . GLN A 1 83 ? -0.558 -3.674 -5.665 1.00 98.31 83 GLN A C 1
ATOM 617 O O . GLN A 1 83 ? -1.496 -3.502 -4.885 1.00 98.31 83 GLN A O 1
ATOM 622 N N . ALA A 1 84 ? 0.492 -4.432 -5.332 1.00 98.31 84 ALA A N 1
ATOM 623 C CA . ALA A 1 84 ? 0.604 -5.091 -4.031 1.00 98.31 84 ALA A CA 1
ATOM 624 C C . ALA A 1 84 ? 0.636 -4.080 -2.868 1.00 98.31 84 ALA A C 1
ATOM 626 O O . ALA A 1 84 ? -0.038 -4.270 -1.855 1.00 98.31 84 ALA A O 1
ATOM 627 N N . ALA A 1 85 ? 1.358 -2.964 -3.012 1.00 98.25 85 ALA A N 1
ATOM 628 C CA . ALA A 1 85 ? 1.383 -1.904 -2.003 1.00 98.25 85 ALA A CA 1
ATOM 629 C C . AL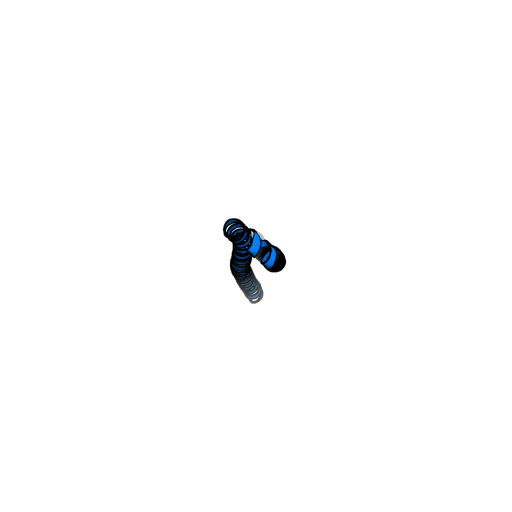A A 1 85 ? 0.016 -1.217 -1.826 1.00 98.25 85 ALA A C 1
ATOM 631 O O . ALA A 1 85 ? -0.358 -0.870 -0.703 1.00 98.25 85 ALA A O 1
ATOM 632 N N . GLN A 1 86 ? -0.755 -1.050 -2.907 1.00 98.56 86 GLN A N 1
ATOM 633 C CA . GLN A 1 86 ? -2.129 -0.540 -2.842 1.00 98.56 86 GLN A CA 1
ATOM 634 C C . GLN A 1 86 ? -3.052 -1.494 -2.072 1.00 98.56 86 GLN A C 1
ATOM 636 O O . GLN A 1 86 ? -3.816 -1.037 -1.218 1.00 98.56 86 GLN A O 1
ATOM 641 N N . ALA A 1 87 ? -2.948 -2.804 -2.323 1.00 98.44 87 ALA A N 1
ATOM 642 C CA . ALA A 1 87 ? -3.708 -3.821 -1.597 1.00 98.44 87 ALA A CA 1
ATOM 643 C C . ALA A 1 87 ? -3.390 -3.795 -0.092 1.00 98.44 87 ALA A C 1
ATOM 645 O O . ALA A 1 87 ? -4.301 -3.695 0.730 1.00 98.44 87 ALA A O 1
ATOM 646 N N . LEU A 1 88 ? -2.104 -3.745 0.272 1.00 98.06 88 LEU A N 1
ATOM 647 C CA . LEU A 1 88 ? -1.673 -3.646 1.672 1.00 98.06 88 LEU A CA 1
ATOM 648 C C . LEU A 1 88 ? -2.206 -2.384 2.368 1.00 98.06 88 LEU A C 1
ATOM 650 O O . LEU A 1 88 ? -2.609 -2.436 3.531 1.00 98.06 88 LEU A O 1
ATOM 654 N N . LEU A 1 89 ? -2.246 -1.240 1.676 1.00 98.62 89 LEU A N 1
ATOM 655 C CA . LEU A 1 89 ? -2.844 -0.021 2.230 1.00 98.62 89 LEU A CA 1
ATOM 656 C C . LEU A 1 89 ? -4.358 -0.170 2.442 1.00 98.62 89 LEU A C 1
ATOM 658 O O . LEU A 1 89 ? -4.893 0.331 3.436 1.00 98.62 89 LEU A O 1
ATOM 662 N N . ALA A 1 90 ? -5.059 -0.832 1.520 1.00 98.50 90 ALA A N 1
ATOM 663 C CA . ALA A 1 90 ? -6.487 -1.093 1.661 1.00 98.50 90 ALA A CA 1
ATOM 664 C C . ALA A 1 90 ? -6.775 -1.984 2.881 1.00 98.50 90 ALA A C 1
ATOM 666 O O . ALA A 1 90 ? -7.666 -1.660 3.674 1.00 98.50 90 ALA A O 1
ATOM 667 N N . GLU A 1 91 ? -5.981 -3.039 3.076 1.00 98.06 91 GLU A N 1
ATOM 668 C CA . GLU A 1 91 ? -6.049 -3.928 4.240 1.00 98.06 91 GLU A CA 1
ATOM 669 C C . GLU A 1 91 ? -5.760 -3.185 5.550 1.00 98.06 91 GLU A C 1
ATOM 671 O O . GLU A 1 91 ? -6.549 -3.271 6.495 1.00 98.06 91 GLU A O 1
ATOM 676 N N . ALA A 1 92 ? -4.687 -2.386 5.599 1.00 98.12 92 ALA A N 1
ATOM 677 C CA . ALA A 1 92 ? -4.331 -1.596 6.780 1.00 98.12 92 ALA A CA 1
ATOM 678 C C . ALA A 1 92 ? -5.462 -0.632 7.181 1.00 98.12 92 ALA A C 1
ATOM 680 O O . ALA A 1 92 ? -5.881 -0.598 8.340 1.00 98.12 92 ALA A O 1
ATOM 681 N N . ARG A 1 93 ? -6.045 0.076 6.203 1.00 98.38 93 ARG A N 1
ATOM 682 C CA . ARG A 1 93 ? -7.195 0.967 6.425 1.00 98.38 93 ARG A CA 1
ATOM 683 C C . ARG A 1 93 ? -8.441 0.216 6.892 1.00 98.38 93 ARG A C 1
ATOM 685 O O . ARG A 1 93 ? -9.203 0.743 7.701 1.00 98.38 93 ARG A O 1
ATOM 692 N N . ALA A 1 94 ? -8.688 -0.989 6.382 1.00 98.38 94 ALA A N 1
ATOM 693 C CA . ALA A 1 94 ? -9.806 -1.811 6.837 1.00 98.38 94 ALA A CA 1
ATOM 694 C C . ALA A 1 94 ? -9.620 -2.246 8.299 1.00 98.38 94 ALA A C 1
ATOM 696 O O . ALA A 1 94 ? -10.552 -2.126 9.096 1.00 98.38 94 ALA A O 1
ATOM 697 N N . ALA A 1 95 ? -8.410 -2.674 8.668 1.00 97.12 95 ALA A N 1
ATOM 698 C CA . ALA A 1 95 ? -8.076 -3.048 10.038 1.00 97.12 95 ALA A CA 1
ATOM 699 C C . ALA A 1 95 ? -8.161 -1.854 11.007 1.00 97.12 95 ALA A C 1
ATOM 701 O O . ALA A 1 95 ? -8.659 -1.997 12.125 1.00 97.12 95 ALA A O 1
ATOM 702 N N . GLU A 1 96 ? -7.727 -0.667 10.581 1.00 97.69 96 GLU A N 1
ATOM 703 C CA . GLU A 1 96 ? -7.872 0.575 11.344 1.00 97.69 96 GLU A CA 1
ATOM 704 C C . GLU A 1 96 ? -9.345 0.909 11.622 1.00 97.69 96 GLU A C 1
ATOM 706 O O . GLU A 1 96 ? -9.723 1.065 12.787 1.00 97.69 96 GLU A O 1
ATOM 711 N N . ARG A 1 97 ? -10.195 0.909 10.584 1.00 97.81 97 ARG A N 1
ATOM 712 C CA . ARG A 1 97 ? -11.645 1.145 10.726 1.00 97.81 97 ARG A CA 1
ATOM 713 C C . ARG A 1 97 ? -12.323 0.121 11.634 1.00 97.81 97 ARG A C 1
ATOM 715 O O . ARG A 1 97 ? -13.198 0.478 12.417 1.00 97.81 97 ARG A O 1
ATOM 722 N N . ALA A 1 98 ? -11.920 -1.148 11.567 1.00 97.81 98 ALA A N 1
ATOM 723 C CA . ALA A 1 98 ? -12.474 -2.187 12.435 1.00 97.81 98 ALA A CA 1
ATOM 724 C C . ALA A 1 98 ? -12.195 -1.905 13.923 1.00 97.81 98 ALA A C 1
ATOM 726 O O . ALA A 1 98 ? -13.061 -2.104 14.779 1.00 97.81 98 ALA A O 1
ATOM 727 N N . VAL A 1 99 ? -10.996 -1.405 14.241 1.00 96.75 99 VAL A N 1
ATOM 728 C CA . VAL A 1 99 ? -10.630 -1.031 15.613 1.00 96.75 99 VAL A CA 1
ATOM 729 C C . VAL A 1 99 ? -11.358 0.234 16.067 1.00 96.75 99 VAL A C 1
ATOM 731 O O . VAL A 1 99 ? -11.782 0.301 17.222 1.00 96.75 99 VAL A O 1
ATOM 734 N N . GLU A 1 100 ? -11.532 1.216 15.185 1.00 95.31 100 GLU A N 1
ATOM 735 C CA . GLU A 1 100 ? -12.334 2.412 15.461 1.00 95.31 100 GLU A CA 1
ATOM 736 C C . GLU A 1 100 ? -13.785 2.049 15.798 1.00 95.31 100 GLU A C 1
ATOM 738 O O . GLU A 1 100 ? -14.268 2.381 16.882 1.00 95.31 100 GLU A O 1
ATOM 743 N N . TRP A 1 101 ? -14.426 1.236 14.960 1.00 97.00 101 TRP A N 1
ATOM 744 C CA . TRP A 1 101 ? -15.784 0.751 15.200 1.00 97.00 101 TRP A CA 1
ATOM 745 C C . TRP A 1 101 ? -15.919 -0.010 16.529 1.00 97.00 101 TRP A C 1
ATOM 747 O O . TRP A 1 101 ? -16.876 0.185 17.284 1.00 97.00 101 TRP A O 1
ATOM 757 N N . LEU A 1 102 ? -14.937 -0.849 16.881 1.00 95.88 102 LEU A N 1
ATOM 758 C CA . LEU A 1 102 ? -14.935 -1.555 18.166 1.00 95.88 102 LEU A CA 1
ATOM 759 C C . LEU A 1 102 ? -14.864 -0.584 19.358 1.00 95.88 102 LEU A C 1
ATOM 761 O O . LEU A 1 102 ? -15.499 -0.820 20.391 1.00 95.88 102 LEU A O 1
ATOM 765 N N . ARG A 1 103 ? -14.101 0.509 19.233 1.00 93.62 103 ARG A N 1
ATOM 766 C CA . ARG A 1 103 ? -14.016 1.550 20.270 1.00 93.62 103 ARG A CA 1
ATOM 767 C C . ARG A 1 103 ? -15.343 2.265 20.450 1.00 93.62 103 ARG A C 1
ATOM 769 O O . ARG A 1 103 ? -15.777 2.431 21.589 1.00 93.62 103 ARG A O 1
ATOM 776 N N . GLU A 1 104 ? -15.985 2.651 19.355 1.00 94.19 104 GLU A N 1
ATOM 777 C CA . GLU A 1 104 ? -17.295 3.304 19.380 1.00 94.19 104 GLU A CA 1
ATOM 778 C C . GLU A 1 104 ? -18.345 2.413 20.039 1.00 94.19 104 GLU A C 1
ATOM 780 O O . GLU A 1 104 ? -19.064 2.858 20.936 1.00 94.19 104 GLU A O 1
ATOM 785 N N . ARG A 1 105 ? -18.371 1.124 19.679 1.00 95.69 105 ARG A N 1
ATOM 786 C CA . ARG A 1 105 ? -19.281 0.153 20.292 1.00 95.69 105 ARG A CA 1
ATOM 787 C C . ARG A 1 105 ? -19.076 0.017 21.793 1.00 95.69 105 ARG A C 1
ATOM 789 O O . ARG A 1 105 ? -20.048 0.101 22.540 1.00 95.69 105 ARG A O 1
ATOM 796 N N . ARG A 1 106 ? -17.830 -0.131 22.253 1.00 93.31 106 ARG A N 1
ATOM 797 C CA . ARG A 1 106 ? -17.541 -0.210 23.695 1.00 93.31 106 ARG A CA 1
ATOM 798 C C . ARG A 1 106 ? -17.916 1.072 24.429 1.00 93.31 106 ARG A C 1
ATOM 800 O O . ARG A 1 106 ? -18.452 1.003 25.532 1.00 93.31 106 ARG A O 1
ATOM 807 N N . ALA A 1 107 ? -17.675 2.232 23.823 1.00 91.69 107 ALA A N 1
ATOM 808 C CA . ALA A 1 107 ? -18.078 3.507 24.402 1.00 91.69 107 ALA A CA 1
ATOM 809 C C . ALA A 1 107 ? -19.608 3.616 24.516 1.00 91.69 107 ALA A C 1
ATOM 811 O O . ALA A 1 107 ? -20.111 4.052 25.550 1.00 91.69 107 ALA A O 1
ATOM 812 N N . ALA A 1 108 ? -20.355 3.186 23.497 1.00 94.75 108 ALA A N 1
ATOM 813 C CA . ALA A 1 108 ? -21.816 3.160 23.531 1.00 94.75 108 ALA A CA 1
ATOM 814 C C . ALA A 1 108 ? -22.356 2.180 24.589 1.00 94.75 108 ALA A C 1
ATOM 816 O O . ALA A 1 108 ? -23.270 2.517 25.340 1.00 94.75 108 ALA A O 1
ATOM 817 N N . GLU A 1 109 ? -21.770 0.986 24.699 1.00 94.81 109 GLU A N 1
ATOM 818 C CA . GLU A 1 109 ? -22.122 -0.003 25.726 1.00 94.81 109 GLU A CA 1
ATOM 819 C C . GLU A 1 109 ? -21.854 0.522 27.1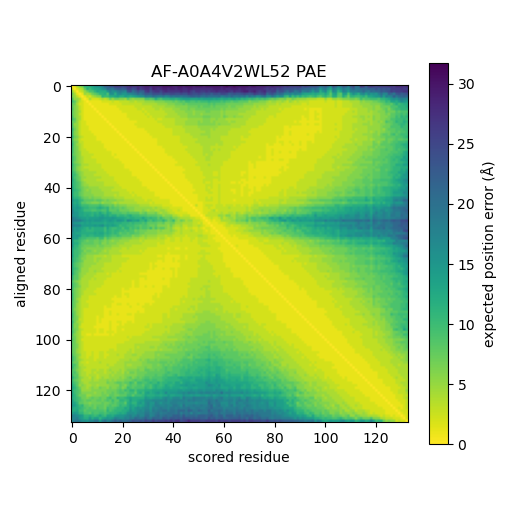43 1.00 94.81 109 GLU A C 1
ATOM 821 O O . GLU A 1 109 ? -22.699 0.361 28.027 1.00 94.81 109 GLU A O 1
ATOM 826 N N . ALA A 1 110 ? -20.722 1.202 27.352 1.00 93.25 110 ALA A N 1
ATOM 827 C CA . ALA A 1 110 ? -20.379 1.821 28.629 1.00 93.25 110 ALA A CA 1
ATOM 828 C C . ALA A 1 110 ? -21.365 2.934 29.018 1.00 93.25 110 ALA A C 1
ATOM 830 O O . ALA A 1 110 ? -21.797 2.977 30.171 1.00 93.25 110 ALA A O 1
ATOM 831 N N . ARG A 1 111 ? -21.778 3.784 28.064 1.00 94.69 111 ARG A N 1
ATOM 832 C CA . ARG A 1 111 ? -22.807 4.820 28.285 1.00 94.69 111 ARG A CA 1
ATOM 833 C C . ARG A 1 111 ? -24.140 4.203 28.701 1.00 94.69 111 ARG A C 1
ATOM 835 O O . ARG A 1 111 ? -24.649 4.533 29.765 1.00 94.69 111 ARG A O 1
ATOM 842 N N . ARG A 1 112 ? -24.631 3.210 27.949 1.00 96.81 112 ARG A N 1
ATOM 843 C CA . ARG A 1 112 ? -25.876 2.490 28.280 1.00 96.81 112 ARG A CA 1
ATOM 844 C C . ARG A 1 112 ? -25.810 1.810 29.649 1.00 96.81 112 ARG A C 1
ATOM 846 O O . ARG A 1 112 ? -26.803 1.750 30.367 1.00 96.81 112 ARG A O 1
ATOM 853 N N . ALA A 1 113 ? -24.655 1.257 30.019 1.00 95.69 113 ALA A N 1
ATOM 854 C CA . ALA A 1 113 ? -24.468 0.653 31.336 1.00 95.69 113 ALA A CA 1
ATOM 855 C C . ALA A 1 113 ? -24.486 1.701 32.461 1.00 95.69 113 ALA A C 1
ATOM 857 O O . ALA A 1 113 ? -25.053 1.433 33.518 1.00 95.69 113 ALA A O 1
ATOM 858 N N . ALA A 1 114 ? -23.894 2.877 32.239 1.00 95.50 114 ALA A N 1
ATOM 859 C CA . ALA A 1 114 ? -23.935 3.987 33.186 1.00 95.50 114 ALA A CA 1
ATOM 860 C C . ALA A 1 114 ? -25.361 4.536 33.359 1.00 95.50 114 ALA A C 1
ATOM 862 O O . ALA A 1 114 ? -25.798 4.707 34.493 1.00 95.50 114 ALA A O 1
ATOM 863 N N . GLU A 1 115 ? -26.107 4.711 32.266 1.00 96.56 115 GLU A N 1
ATOM 864 C CA . GLU A 1 115 ? -27.519 5.125 32.282 1.00 96.56 115 GLU A CA 1
ATOM 865 C C . GLU A 1 115 ? -28.386 4.143 33.079 1.00 96.56 115 GLU A C 1
ATOM 867 O O . GLU A 1 115 ? -29.114 4.553 33.978 1.00 96.56 115 GLU A O 1
ATOM 872 N N . ARG A 1 116 ? -28.249 2.831 32.832 1.00 96.56 116 ARG A N 1
ATOM 873 C CA . ARG A 1 116 ? -28.985 1.808 33.599 1.00 96.56 116 ARG A CA 1
ATOM 874 C C . ARG A 1 116 ? -28.650 1.827 35.089 1.00 96.56 116 ARG A C 1
ATOM 876 O O . ARG A 1 116 ? -29.540 1.644 35.909 1.00 96.56 116 ARG A O 1
ATOM 883 N N . ARG A 1 117 ? -27.380 2.039 35.448 1.00 96.69 117 ARG A N 1
ATOM 884 C CA . ARG A 1 117 ? -26.964 2.156 36.857 1.00 96.69 117 ARG A CA 1
ATOM 885 C C . ARG A 1 117 ? -27.538 3.408 37.506 1.00 96.69 117 ARG A C 1
ATOM 887 O O . ARG A 1 117 ? -28.007 3.329 38.633 1.00 96.69 117 ARG A O 1
ATOM 894 N N . ALA A 1 118 ? -27.513 4.538 36.803 1.00 95.38 118 ALA A N 1
ATOM 895 C CA . ALA A 1 118 ? -28.109 5.775 37.287 1.00 95.38 118 ALA A CA 1
ATOM 896 C C . ALA A 1 118 ? -29.617 5.606 37.519 1.00 95.38 118 ALA A C 1
ATOM 898 O O . ALA A 1 118 ? -30.104 5.974 38.584 1.00 95.38 118 ALA A O 1
ATOM 899 N N . GLN A 1 119 ? -30.329 4.974 36.580 1.00 96.12 119 GLN A N 1
ATOM 900 C CA . GLN A 1 119 ? -31.754 4.690 36.732 1.00 96.12 119 GLN A CA 1
ATOM 901 C C . GLN A 1 119 ? -32.034 3.773 37.928 1.00 96.12 119 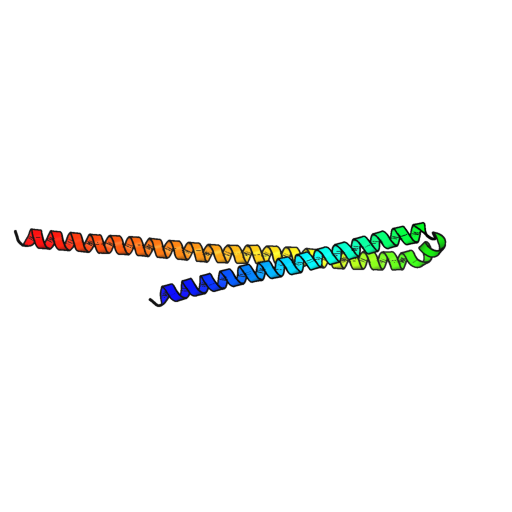GLN A C 1
ATOM 903 O O . GLN A 1 119 ? -32.867 4.107 38.761 1.00 96.12 119 GLN A O 1
ATOM 908 N N . ALA A 1 120 ? -31.285 2.676 38.076 1.00 96.75 120 ALA A N 1
ATOM 909 C CA . ALA A 1 120 ? -31.456 1.758 39.202 1.00 96.75 120 ALA A CA 1
ATOM 910 C C . ALA A 1 120 ? -31.283 2.459 40.563 1.00 96.75 120 ALA A C 1
ATOM 912 O O . ALA A 1 120 ? -32.050 2.212 41.489 1.00 96.75 120 ALA A O 1
ATOM 913 N N . LEU A 1 121 ? -30.322 3.384 40.677 1.00 96.62 121 LEU A N 1
ATOM 914 C CA . LEU A 1 121 ? -30.124 4.171 41.899 1.00 96.62 121 LEU A CA 1
ATOM 915 C C . LEU A 1 121 ? -31.313 5.096 42.204 1.00 96.62 121 LEU A C 1
ATOM 917 O O . LEU A 1 121 ? -31.664 5.269 43.374 1.00 96.62 121 LEU A O 1
ATOM 921 N N . LEU A 1 122 ? -31.930 5.685 41.175 1.00 96.25 122 LEU A N 1
ATOM 922 C CA . LEU A 1 122 ? -33.140 6.499 41.326 1.00 96.25 122 LEU A CA 1
ATOM 923 C C . LEU A 1 122 ? -34.332 5.639 41.763 1.00 96.25 122 LEU A C 1
ATOM 925 O O . LEU A 1 122 ? -35.042 6.017 42.696 1.00 96.25 122 LEU A O 1
ATOM 929 N N . ASP A 1 123 ? -34.504 4.468 41.153 1.00 96.75 123 ASP A N 1
ATOM 930 C CA . ASP A 1 123 ? -35.583 3.533 41.480 1.00 96.75 123 ASP A CA 1
ATOM 931 C C . ASP A 1 123 ? -35.450 3.016 42.925 1.00 96.75 123 ASP A C 1
ATOM 933 O O . ASP A 1 123 ? -36.417 3.018 43.689 1.00 96.75 123 ASP A O 1
ATOM 937 N N . GLU A 1 124 ? -34.236 2.658 43.359 1.00 95.12 124 GLU A N 1
ATOM 938 C CA . GLU A 1 124 ? -33.947 2.263 44.744 1.00 95.12 124 GLU A CA 1
ATOM 939 C C . GLU A 1 124 ? -34.202 3.394 45.750 1.00 95.12 124 GLU A C 1
ATOM 941 O O . GLU A 1 124 ? -34.627 3.150 46.885 1.00 95.12 124 GLU A O 1
ATOM 946 N N . ALA A 1 125 ? -33.900 4.642 45.384 1.00 94.69 125 ALA A N 1
ATOM 947 C CA . ALA A 1 125 ? -34.189 5.796 46.229 1.00 94.69 125 ALA A CA 1
ATOM 948 C C . ALA A 1 125 ? -35.704 6.027 46.354 1.00 94.69 125 ALA A C 1
ATOM 950 O O . ALA A 1 125 ? -36.202 6.234 47.464 1.00 94.69 125 ALA A O 1
ATOM 951 N N . ALA A 1 126 ? -36.442 5.922 45.246 1.00 94.62 126 ALA A N 1
ATOM 952 C CA . ALA A 1 126 ? -37.897 6.032 45.226 1.00 94.62 126 ALA A CA 1
ATOM 953 C C . ALA A 1 126 ? -38.568 4.926 46.059 1.00 94.62 126 ALA A C 1
ATOM 955 O O . ALA A 1 126 ? -39.430 5.222 46.888 1.00 94.62 126 ALA A O 1
ATOM 956 N N . ALA A 1 127 ? -38.123 3.672 45.922 1.00 93.56 127 ALA A N 1
ATOM 957 C CA . ALA A 1 127 ? -38.630 2.545 46.706 1.00 93.56 127 ALA A CA 1
ATOM 958 C C . ALA A 1 127 ? -38.397 2.734 48.216 1.00 93.56 127 ALA A C 1
ATOM 960 O O . ALA A 1 127 ? -39.300 2.507 49.022 1.00 93.56 127 ALA A O 1
ATOM 961 N N . ARG A 1 128 ? -37.210 3.220 48.612 1.00 93.00 128 ARG A N 1
ATOM 962 C CA . ARG A 1 128 ? -36.898 3.530 50.019 1.00 93.00 128 ARG A CA 1
ATOM 963 C C . ARG A 1 128 ? -37.767 4.647 50.594 1.00 93.00 128 ARG A C 1
ATOM 965 O O . ARG A 1 128 ? -38.103 4.596 51.773 1.00 93.00 128 ARG A O 1
ATOM 972 N N . LEU A 1 129 ? -38.109 5.656 49.794 1.00 92.06 129 LEU A N 1
ATOM 973 C CA . LEU A 1 129 ? -39.021 6.724 50.211 1.00 92.06 129 LEU A CA 1
ATOM 974 C C . LEU A 1 129 ? -40.458 6.217 50.354 1.00 92.06 129 LEU A C 1
ATOM 976 O O . LEU A 1 129 ? -41.124 6.570 51.323 1.00 92.06 129 LEU A O 1
ATOM 980 N N . ALA A 1 130 ? -40.916 5.374 49.426 1.00 90.00 130 ALA A N 1
ATOM 981 C CA . ALA A 1 130 ? -42.245 4.776 49.479 1.00 90.00 130 ALA A CA 1
ATOM 982 C C . ALA A 1 130 ? -42.421 3.862 50.704 1.00 90.00 130 ALA A C 1
ATOM 984 O O . ALA A 1 130 ? -43.447 3.940 51.361 1.00 90.00 130 ALA A O 1
ATOM 985 N N . ALA A 1 131 ? -41.405 3.072 51.065 1.00 87.19 131 ALA A N 1
ATOM 986 C CA . ALA A 1 131 ? -41.443 2.174 52.226 1.00 87.19 131 ALA A CA 1
ATOM 987 C C . ALA A 1 131 ? -41.393 2.882 53.598 1.00 87.19 131 ALA A C 1
ATOM 989 O O . ALA A 1 131 ? -41.545 2.232 54.629 1.00 87.19 131 ALA A O 1
ATOM 990 N N . ARG A 1 132 ? -41.120 4.194 53.631 1.00 82.31 132 ARG A N 1
ATOM 991 C CA . ARG A 1 132 ? -41.109 5.015 54.858 1.00 82.31 132 ARG A CA 1
ATOM 992 C C . ARG A 1 132 ? -42.423 5.761 55.103 1.00 82.31 132 ARG A C 1
A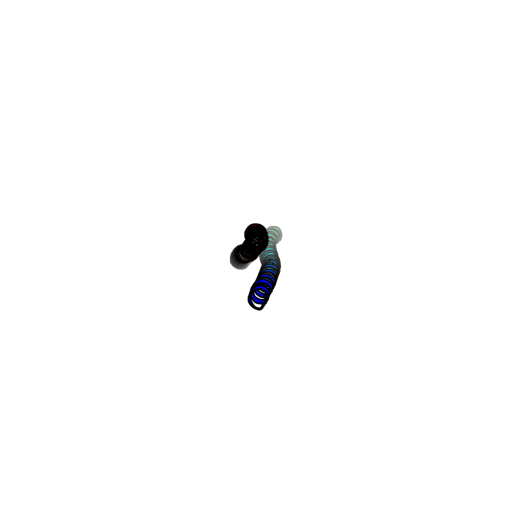TOM 994 O O . ARG A 1 132 ? -42.532 6.432 56.127 1.00 82.31 132 ARG A O 1
ATOM 1001 N N . ARG A 1 133 ? -43.357 5.708 54.154 1.00 61.25 133 ARG A N 1
ATOM 1002 C CA . ARG A 1 133 ? -44.713 6.250 54.280 1.00 61.25 133 ARG A CA 1
ATOM 1003 C C . ARG A 1 133 ? -45.670 5.142 54.680 1.00 61.25 133 ARG A C 1
ATOM 1005 O O . ARG A 1 133 ? -46.605 5.475 55.434 1.00 61.25 133 ARG A O 1
#

Solvent-accessible surface area (backbone atoms only — not comparable to full-atom values): 6770 Å² total; per-residue (Å²): 119,71,71,60,54,54,54,53,49,50,49,52,50,31,52,50,49,31,53,49,29,51,52,49,35,53,53,32,49,52,49,24,51,52,28,48,50,51,28,52,48,42,55,48,50,56,53,49,45,46,72,72,37,63,70,65,28,64,76,45,42,68,59,52,50,52,53,31,50,52,29,46,54,50,23,54,51,32,47,50,50,34,53,51,32,50,50,50,31,52,52,31,48,50,55,32,51,53,47,50,53,51,51,52,50,52,51,52,51,52,50,55,52,51,51,53,51,54,49,50,54,51,51,55,51,51,52,57,55,58,75,73,109

Secondary structure (DSSP, 8-state):
-HHHHHHHHHHHHHHHHHHHHHHHHHHHHHHHHHHHHHHHHHHHHHHHHHHH-HHHHHHHHHHHHHHHHHHHHHHHHHHHHHHHHHHHHHHHHHHHHHHHHHHHHHHHHHHHHHHHHHHHHHHHHHHHHHTT-

Foldseek 3Di:
DVVVVVLVVQLVVLVVQLVVLVVQLVVLVVQLVVLVVQLVVLVVVLVVVCVVDVVVSVVCVVVSVVSNVVSVVSNVVSVVSSVVSVVSSVVSVVSSVVSVVVVVVVVVVVVVVVVVVVVVVVVVVVVVVVVVD

=== Feature glossary ===
Key to the feature types in this record:

— What the protein is —

Primary structure: the covalent order of the twenty standard amino acids along the backbone. Two proteins with the same sequence will (almost always) fold to the same structure; two with 30% identity often share a fold but not the details.

Database cross-references. InterPro integrates a dozen domain/family signature databases into unified entries with residue-range hits. GO terms attach function/process/location labels with evidence codes. CATH codes position the fold in a four-level structural taxonomy. Organism is the NCBI-taxonomy species name.

— Where its atoms are —

The mmCIF block holds the 3D Cartesian coordinates of each backbone atom (N, Cα, C, O) in ångströms. mmCIF is the PDB's canonical archive format — a tagged-loop text representation of the atomic model.

Six rendered views show the 3D structure from the faces of a cube — i.e. along ±x, ±y, ±z. Rendering representation is drawn randomly per protein from cartoon (secondary-structure ribbons), sticks (backbone bonds), or molecular surface; coloring is either N→C rainbow (blue at the N-terminus through red at the C-terminus) or one color per chain.

— Local backbone conformation —

DSSP 8-state secondary structure assigns each residue one of H (α-helix), G (3₁₀-helix), I (π-helix), E (extended β-strand), B (isolated β-br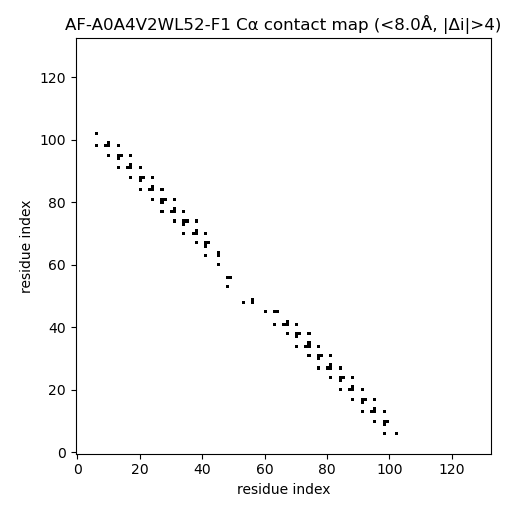idge), T (hydrogen-bonded turn), S (bend), or '-' (coil). The assignment is computed from backbone hydrogen-bond geometry via the Kabsch–Sander algorithm.

P-SEA three-state annotation labels each residue as helix, strand, or coil based purely on the geometry of the Cα trace. It serves as a fallback when the full backbone (and thus DSSP) is unavailable.

The φ/ψ torsion pair specifies the backbone conformation at each residue. φ rotates about the N–Cα bond, ψ about the Cα–C bond. Steric clashes forbid most of the (φ, ψ) plane — the allowed regions (α-helix basin, β-sheet basin, left-handed helix) are the Ramachandran-allowed regions.

— Global shape and packing —

The geometric summary reports three shape descriptors. Rg (radius of gyration) measures how spread out the Cα atoms are about their centre of mass; compact globular proteins have small Rg, elongated or unfolded ones large. Cα contacts (<8 Å, |i−j|>4) count long-range residue pairs in spatial proximity — high for tightly packed folds, near zero for rods or random coil. The bounding-box extents give the protein's footprint along x, y, z in Å.

Accessible surface area quantifies burial. A residue with SASA near zero is packed into the hydrophobic core; one with SASA >100 Å² sits on the surface. Computed here via the Shrake–Rupley numerical algorithm with a 1.4 Å probe.

Plot images: a contact map (which residues are close in 3D, as an N×N binary image), a Ramachandran scatter (backbone torsion angles, revealing secondary-structure composition at a glance), and — for AlphaFold structures — a PAE heatmap (pairwise prediction confidence).

— Structural neighborhood —

The Foldseek 3Di string encodes local tertiary geometry as a 20-letter alphabet — one character per residue — derived from the relative positions of nearby Cα atoms. Unlike the amino-acid sequence, 3Di is a direct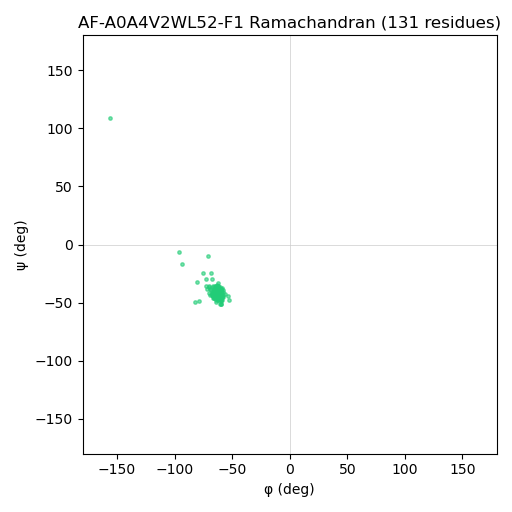 function of the 3D structure, so two proteins with the same fold have similar 3Di strings even at low sequence identity.

Nearest PDB neighbors are the top structural matches found by Foldseek when searching this structure against the entire Protein Data Bank. Each hit reports a TM-score (0 to 1; >0.5 almost always implies the same fold) and an E-value. These are *structural* homologs — they may share no detectable sequence similarity.

— Confidence and disorder —

For AlphaFold models, the B-factor field carries pLDDT — the model's own estimate of local accuracy on a 0–100 scale. Regions with pLDDT<50 should be treated as essentially unmodeled; they often correspond to intrinsically disordered segments.

B-factor (Debye–Waller factor) reflects atomic displacement in the crystal lattice. It is an experimental observable (units Å²), not a prediction; low values mean the atom is pinned down, high values mean it moves or is heterogeneous across the crystal.

Predicted aligned error is AlphaFold's pairwise confidence. Unlike pLDDT (per-residue), PAE is per-residue-pair and captures whether two parts of the structure are correctly placed relative to each other. Units are ångströms of expected positional error.